Protein AF-A0A5D0IWC4-F1 (afdb_monomer_lite)

Sequence (80 aa):
LGTVIGMILSIFEIANSGGQIDIKLLADGLYTAMTTTVAGLIVGIVGYIAYNHLVVKTDKVVYQMEANSLEFLDHLNEPT

Organism: NCBI:txid1912246

InterPro domains:
  IPR002898 MotA/TolQ/ExbB proton channel [PF01618] (1-66)
  IPR050790 ExbB/TolQ Biopolymer Transport [PTHR30625] (1-78)

Foldseek 3Di:
DLLVVLQVVLVVVCVVVVNPRPVVSNVVSNVRNVVVVVVVVVVVVVVVVVVVVVVVVVVVVVVVVVVVVVVVVVVVVDDD

pLDDT: mean 86.78, std 9.04, range [55.91, 97.19]

Radius of gyration: 28.04 Å; chains: 1; bounding box: 55×15×79 Å

Structure (mmCIF, N/CA/C/O backbone):
data_AF-A0A5D0IWC4-F1
#
_entry.id   AF-A0A5D0IWC4-F1
#
loop_
_atom_site.group_PDB
_atom_site.id
_atom_site.type_symbol
_atom_site.label_atom_id
_atom_site.label_alt_id
_atom_site.label_comp_id
_atom_site.label_asym_id
_atom_site.label_entity_id
_atom_site.label_seq_id
_atom_site.pdbx_PDB_ins_code
_atom_site.Cartn_x
_atom_site.Cartn_y
_atom_site.Cartn_z
_atom_site.occupancy
_atom_site.B_iso_or_equiv
_atom_site.auth_seq_id
_atom_site.auth_comp_id
_atom_site.auth_asym_id
_atom_site.auth_atom_id
_atom_site.pdbx_PDB_model_num
ATOM 1 N N . LEU A 1 1 ? -3.587 3.620 9.762 1.00 74.44 1 LEU A N 1
ATOM 2 C CA . LEU A 1 1 ? -4.483 4.757 10.091 1.00 74.44 1 LEU A CA 1
ATOM 3 C C . LEU A 1 1 ? -5.814 4.261 10.647 1.00 74.44 1 LEU A C 1
ATOM 5 O O . LEU A 1 1 ? -6.129 4.610 11.775 1.00 74.44 1 LEU A O 1
ATOM 9 N N . GLY A 1 2 ? -6.538 3.393 9.927 1.00 78.75 2 GLY A N 1
ATOM 10 C CA . GLY A 1 2 ? -7.823 2.842 10.391 1.00 78.75 2 GLY A CA 1
ATOM 11 C C . GLY A 1 2 ? -7.780 2.125 11.749 1.00 78.75 2 GLY A C 1
ATOM 12 O O . GLY A 1 2 ? -8.672 2.322 12.563 1.00 78.75 2 GLY A O 1
ATOM 13 N N . THR A 1 3 ? -6.698 1.400 12.047 1.00 84.12 3 THR A N 1
ATOM 14 C CA . THR A 1 3 ? -6.448 0.755 13.351 1.00 84.12 3 THR A CA 1
ATOM 15 C C . THR A 1 3 ? -6.483 1.717 14.539 1.00 84.12 3 THR A C 1
ATOM 17 O O . THR A 1 3 ? -7.139 1.443 15.538 1.00 84.12 3 THR A O 1
ATOM 20 N N . VAL A 1 4 ? -5.793 2.854 14.436 1.00 86.94 4 VAL A N 1
ATOM 21 C CA . VAL A 1 4 ? -5.722 3.844 15.523 1.00 86.94 4 VAL A CA 1
ATOM 22 C C . VAL A 1 4 ? -7.056 4.578 15.664 1.00 86.94 4 VAL A C 1
ATOM 24 O O . VAL A 1 4 ? -7.523 4.795 16.775 1.00 86.94 4 VAL A O 1
ATOM 27 N N . ILE A 1 5 ? -7.703 4.895 14.541 1.00 85.69 5 ILE A N 1
ATOM 28 C CA . ILE A 1 5 ? -8.994 5.594 14.522 1.00 85.69 5 ILE A CA 1
ATOM 29 C C . ILE A 1 5 ? -10.099 4.729 15.143 1.00 85.69 5 ILE A C 1
ATOM 31 O O . ILE A 1 5 ? -10.836 5.217 15.993 1.00 85.69 5 ILE A O 1
ATOM 35 N N . GLY A 1 6 ? -10.181 3.445 14.776 1.00 83.44 6 GLY A N 1
ATOM 36 C CA . GLY A 1 6 ? -11.181 2.523 15.324 1.00 83.44 6 GLY A CA 1
ATOM 37 C C . GLY A 1 6 ? -11.061 2.360 16.839 1.00 83.44 6 GLY A C 1
ATOM 38 O O . GLY A 1 6 ? -12.061 2.439 17.544 1.00 83.44 6 GLY A O 1
ATOM 39 N N . MET A 1 7 ? -9.835 2.231 17.359 1.00 84.75 7 MET A N 1
ATOM 40 C CA . MET A 1 7 ? -9.622 2.136 18.808 1.00 84.75 7 MET A CA 1
ATOM 41 C C . MET A 1 7 ? -9.941 3.440 19.547 1.00 84.75 7 MET A C 1
ATOM 43 O O . MET A 1 7 ? -10.513 3.389 20.633 1.00 84.75 7 MET A O 1
ATOM 47 N N . ILE A 1 8 ? -9.605 4.604 18.979 1.00 86.06 8 ILE A N 1
ATOM 48 C CA . ILE A 1 8 ? -9.930 5.900 19.596 1.00 86.06 8 ILE A CA 1
ATOM 49 C C . ILE A 1 8 ? -11.446 6.082 19.705 1.00 86.06 8 ILE A C 1
ATOM 51 O O . ILE A 1 8 ? -11.924 6.502 20.756 1.00 86.06 8 ILE A O 1
ATOM 55 N N . LEU A 1 9 ? -12.197 5.740 18.654 1.00 83.31 9 LEU A N 1
ATOM 56 C CA . LEU A 1 9 ? -13.657 5.845 18.655 1.00 83.31 9 LEU A CA 1
ATOM 57 C C . LEU A 1 9 ? -14.290 4.922 19.704 1.00 83.31 9 LEU A C 1
ATOM 59 O O . LEU A 1 9 ? -15.088 5.392 20.511 1.00 83.31 9 LEU A O 1
ATOM 63 N N . SER A 1 10 ? -13.859 3.659 19.780 1.00 81.88 10 SER A N 1
ATOM 64 C CA . SER A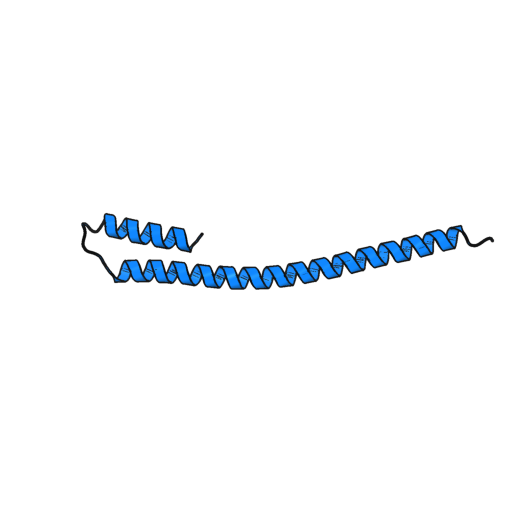 1 10 ? -14.371 2.727 20.792 1.00 81.88 10 SER A CA 1
ATOM 65 C C . SER A 1 10 ? -14.065 3.171 22.221 1.00 81.88 10 SER A C 1
ATOM 67 O O . SER A 1 10 ? -14.922 3.069 23.093 1.00 81.88 10 SER A O 1
ATOM 69 N N . ILE A 1 11 ? -12.860 3.685 22.486 1.00 81.38 11 ILE A N 1
ATOM 70 C CA . ILE A 1 11 ? -12.496 4.186 23.821 1.00 81.38 11 ILE A CA 1
ATOM 71 C C . ILE A 1 11 ? -13.298 5.448 24.166 1.00 81.38 11 ILE A C 1
ATOM 73 O O . ILE A 1 11 ? -13.721 5.608 25.310 1.00 81.38 11 ILE A O 1
ATOM 77 N N . PHE A 1 12 ? -13.534 6.329 23.192 1.00 83.50 12 PHE A N 1
ATOM 78 C CA . PHE A 1 12 ? -14.324 7.544 23.381 1.00 83.50 12 PHE A CA 1
ATOM 79 C C . PHE A 1 12 ? -15.782 7.239 23.740 1.00 83.50 12 PHE A C 1
ATOM 81 O O . PHE A 1 12 ? -16.333 7.852 24.655 1.00 83.50 12 PHE A O 1
ATOM 88 N N . GLU A 1 13 ? -16.405 6.269 23.073 1.00 80.12 13 GLU A N 1
ATOM 89 C CA . GLU A 1 13 ? -17.774 5.874 23.407 1.00 80.12 13 GLU A CA 1
ATOM 90 C C . GLU A 1 13 ? -17.868 5.174 24.768 1.00 80.12 13 GLU A C 1
ATOM 92 O O . GLU A 1 13 ? -18.792 5.462 25.525 1.00 80.12 13 GLU A O 1
ATOM 97 N N . ILE A 1 14 ? -16.888 4.339 25.131 1.00 81.12 14 ILE A N 1
ATOM 98 C CA . ILE A 1 14 ? -16.817 3.718 26.467 1.00 81.12 14 ILE A CA 1
ATOM 99 C C . ILE A 1 14 ? -16.642 4.774 27.568 1.00 81.12 14 ILE A C 1
ATOM 101 O O . ILE A 1 14 ? -17.208 4.651 28.654 1.00 81.12 14 ILE A O 1
ATOM 105 N N . ALA A 1 15 ? -15.870 5.831 27.305 1.00 81.25 15 ALA A N 1
ATOM 106 C CA . ALA A 1 15 ? -15.717 6.940 28.242 1.00 81.25 15 ALA A CA 1
ATOM 107 C C . ALA A 1 15 ? -17.027 7.734 28.418 1.00 81.25 15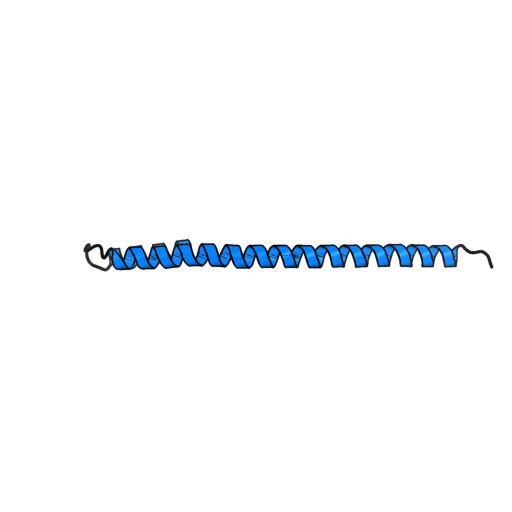 ALA A C 1
ATOM 109 O O . ALA A 1 15 ? -17.327 8.186 29.523 1.00 81.25 15 ALA A O 1
ATOM 110 N N . ASN A 1 16 ? -17.827 7.868 27.355 1.00 81.38 16 ASN A N 1
ATOM 111 C CA . ASN A 1 16 ? -19.117 8.564 27.386 1.00 81.38 16 ASN A CA 1
ATOM 112 C C . ASN A 1 16 ? -20.283 7.708 27.906 1.00 81.38 16 ASN A C 1
ATOM 114 O O . ASN A 1 16 ? -21.283 8.270 28.350 1.00 81.38 16 ASN A O 1
ATOM 118 N N . SER A 1 17 ? -20.178 6.374 27.902 1.00 75.88 17 SER A N 1
ATOM 119 C CA . SER A 1 17 ? -21.236 5.465 28.376 1.00 75.88 17 SER A CA 1
ATOM 120 C C . SER A 1 17 ? -21.331 5.347 29.907 1.00 75.88 17 SER A C 1
ATOM 122 O O . SER A 1 17 ? -22.040 4.487 30.429 1.00 75.88 17 SER A O 1
ATOM 124 N N . GLY A 1 18 ? -20.637 6.208 30.660 1.00 68.88 18 GLY A N 1
ATOM 125 C CA . GLY A 1 18 ? -20.757 6.273 32.121 1.00 68.88 18 GLY A CA 1
ATOM 126 C C . GLY A 1 18 ? -20.166 5.067 32.860 1.00 68.88 18 GLY A C 1
ATOM 127 O O . GLY A 1 18 ? -20.535 4.813 34.004 1.00 68.88 18 GLY A O 1
ATOM 128 N N . GLY A 1 19 ? -19.254 4.321 32.226 1.00 64.56 19 GLY A N 1
ATOM 129 C CA . GLY A 1 19 ? -18.544 3.196 32.846 1.00 64.56 19 GLY A CA 1
ATOM 130 C C . GLY A 1 19 ? -19.193 1.825 32.644 1.00 64.56 19 GLY A C 1
ATOM 131 O O . GLY A 1 19 ? -18.639 0.825 33.102 1.00 64.56 19 GLY A O 1
ATOM 132 N N . GLN A 1 20 ? -20.322 1.738 31.929 1.00 68.88 20 GLN A N 1
ATOM 133 C CA . GLN A 1 20 ? -20.830 0.453 31.458 1.00 68.88 20 GLN A CA 1
ATOM 134 C C . GLN A 1 20 ? -20.085 0.080 30.171 1.00 68.88 20 GLN A C 1
ATOM 136 O O . GLN A 1 20 ? -20.284 0.681 29.114 1.00 68.88 20 GLN A O 1
ATOM 141 N N . ILE A 1 21 ? -19.161 -0.876 30.289 1.00 69.19 21 ILE A N 1
ATOM 142 C CA . ILE A 1 21 ? -18.377 -1.382 29.161 1.00 69.19 21 ILE A CA 1
ATOM 143 C C . ILE A 1 21 ? -19.314 -2.196 28.269 1.00 69.19 21 ILE A C 1
ATOM 145 O O . ILE A 1 21 ? -19.669 -3.327 28.604 1.00 69.19 21 ILE A O 1
ATOM 149 N N . ASP A 1 22 ? -19.695 -1.628 27.128 1.00 77.38 22 ASP A N 1
ATOM 150 C CA . ASP A 1 22 ? -20.363 -2.387 26.080 1.00 77.38 22 ASP A CA 1
ATOM 151 C C . ASP A 1 22 ? -19.307 -3.138 25.257 1.00 77.38 22 ASP A C 1
ATOM 153 O O . ASP A 1 22 ? -18.613 -2.581 24.402 1.00 77.38 22 ASP A O 1
ATOM 157 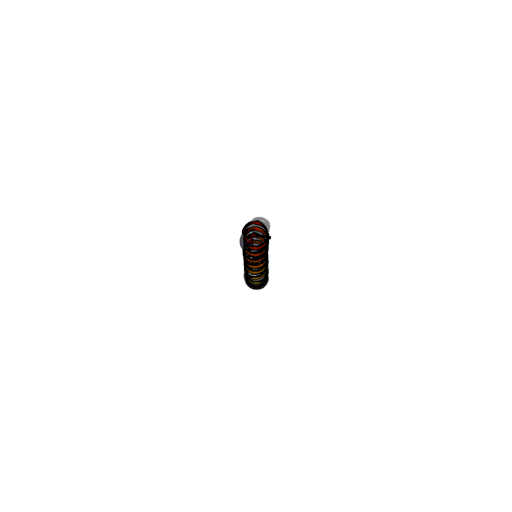N N . ILE A 1 23 ? -19.162 -4.431 25.552 1.00 78.94 23 ILE A N 1
ATOM 158 C CA . ILE A 1 23 ? -18.219 -5.336 24.881 1.00 78.94 23 ILE A CA 1
ATOM 159 C C . ILE A 1 23 ? -18.463 -5.363 23.366 1.00 78.94 23 ILE A C 1
ATOM 161 O O . ILE A 1 23 ? -17.519 -5.552 22.596 1.00 78.94 23 ILE A O 1
ATOM 165 N N . LYS A 1 24 ? -19.705 -5.145 22.922 1.00 83.75 24 LYS A N 1
ATOM 166 C CA . LYS A 1 24 ? -20.055 -5.147 21.502 1.00 83.75 24 LYS A CA 1
ATOM 167 C C . LYS A 1 24 ? -19.388 -3.991 20.758 1.00 83.75 24 LYS A C 1
ATOM 169 O O . LYS A 1 24 ? -18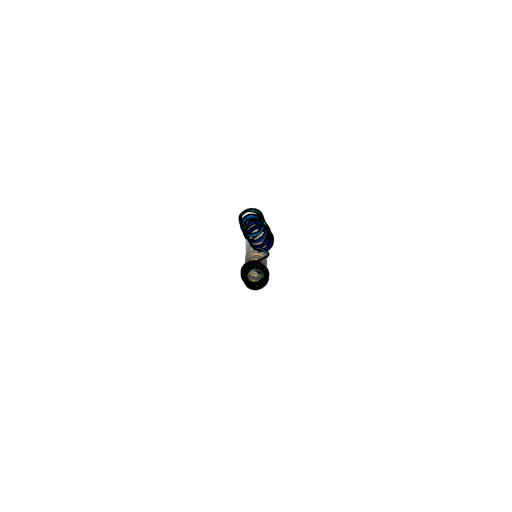.834 -4.189 19.683 1.00 83.75 24 LYS A O 1
ATOM 174 N N . LEU A 1 25 ? -19.356 -2.817 21.378 1.00 81.44 25 LEU A N 1
ATOM 175 C CA . LEU A 1 25 ? -18.771 -1.607 20.808 1.00 81.44 25 LEU A CA 1
ATOM 176 C C . LEU A 1 25 ? -17.245 -1.693 20.673 1.00 81.44 25 LEU A C 1
ATOM 178 O O . LEU A 1 25 ? -16.654 -1.254 19.684 1.00 81.44 25 LEU A O 1
ATOM 182 N N . LEU A 1 26 ? -16.601 -2.322 21.659 1.00 82.25 26 LEU A N 1
ATOM 183 C CA . LEU A 1 26 ? -15.171 -2.610 21.614 1.00 82.25 26 LEU A CA 1
ATOM 184 C C . LEU A 1 26 ? -14.841 -3.616 20.495 1.00 82.25 26 LEU A C 1
ATOM 186 O O . LEU A 1 26 ? -13.852 -3.452 19.779 1.00 82.25 26 LEU A O 1
ATOM 190 N N . ALA A 1 27 ? -15.677 -4.647 20.333 1.00 85.06 27 ALA A N 1
ATOM 191 C CA . ALA A 1 27 ? -15.511 -5.661 19.297 1.00 85.06 27 ALA A CA 1
ATOM 192 C C . ALA A 1 27 ? -15.657 -5.077 17.882 1.00 85.06 27 ALA A C 1
ATOM 194 O O . ALA A 1 27 ? -14.857 -5.413 17.008 1.00 85.06 27 ALA A O 1
ATOM 195 N N . ASP A 1 28 ? -16.601 -4.159 17.667 1.00 85.75 28 ASP A N 1
ATOM 196 C CA . ASP A 1 28 ? -16.801 -3.498 16.370 1.00 85.75 28 ASP A CA 1
ATOM 197 C C . ASP A 1 28 ? -15.619 -2.587 15.990 1.00 85.75 28 ASP A C 1
ATOM 199 O O . ASP A 1 28 ? -15.160 -2.586 14.839 1.00 85.75 28 ASP A O 1
ATOM 203 N N . GLY A 1 29 ? -15.048 -1.861 16.957 1.00 84.19 29 GLY A N 1
ATOM 204 C CA . GLY A 1 29 ? -13.832 -1.074 16.729 1.00 84.19 29 GLY A CA 1
ATOM 205 C C . GLY A 1 29 ? -12.615 -1.934 16.410 1.00 84.19 29 GLY A C 1
ATOM 206 O O . GLY A 1 29 ? -11.844 -1.607 15.502 1.00 84.19 29 GLY A O 1
ATOM 207 N N . LEU A 1 30 ? -12.467 -3.071 17.098 1.00 85.62 30 LEU A N 1
ATOM 208 C CA . LEU A 1 30 ? -11.410 -4.043 16.818 1.00 85.62 30 LEU A CA 1
ATOM 209 C C . LEU A 1 30 ? -11.585 -4.677 15.432 1.00 85.62 30 LEU A C 1
ATOM 211 O O . LEU A 1 30 ? -10.619 -4.800 14.678 1.00 85.62 30 LEU A O 1
ATOM 215 N N . TYR A 1 31 ? -12.815 -5.034 15.065 1.00 88.00 31 TYR A N 1
ATOM 216 C CA . TYR A 1 31 ? -13.135 -5.584 13.751 1.00 88.00 31 TYR A CA 1
ATOM 217 C C . TYR A 1 31 ? -12.783 -4.601 12.630 1.00 88.00 31 TYR A C 1
ATOM 219 O O . TYR A 1 31 ? -12.116 -4.959 11.652 1.00 88.00 31 TYR A O 1
ATOM 227 N N . THR A 1 32 ? -13.167 -3.335 12.802 1.00 87.88 32 THR A N 1
ATOM 228 C CA . THR A 1 32 ? -12.828 -2.258 11.867 1.00 87.88 32 THR A CA 1
ATOM 229 C C . THR A 1 32 ? -11.314 -2.102 11.755 1.00 87.88 32 THR A C 1
ATOM 231 O O . THR A 1 32 ? -10.762 -2.081 10.651 1.00 87.88 32 THR A O 1
ATOM 234 N N . ALA A 1 33 ? -10.619 -2.073 12.894 1.00 87.69 33 ALA A N 1
ATOM 235 C CA . ALA A 1 33 ? -9.169 -1.983 12.951 1.00 87.69 33 ALA A CA 1
ATOM 236 C C . ALA A 1 33 ? -8.508 -3.115 12.147 1.00 87.69 33 ALA A C 1
ATOM 238 O O . ALA A 1 33 ? -7.739 -2.835 11.228 1.00 87.69 33 ALA A O 1
ATOM 239 N N . MET A 1 34 ? -8.871 -4.372 12.406 1.00 91.62 34 MET A N 1
ATOM 240 C CA . MET A 1 34 ? -8.311 -5.538 11.714 1.00 91.62 34 MET A CA 1
ATOM 241 C C . MET A 1 34 ? -8.592 -5.536 10.207 1.00 91.62 34 MET A C 1
ATOM 243 O O . MET A 1 34 ? -7.691 -5.816 9.413 1.00 91.62 34 MET A O 1
ATOM 247 N N . THR A 1 35 ? -9.809 -5.169 9.803 1.00 90.62 35 THR A N 1
ATOM 248 C CA . THR A 1 35 ? -10.207 -5.131 8.388 1.00 90.62 35 THR A CA 1
ATOM 249 C C . THR A 1 35 ? -9.382 -4.109 7.606 1.00 90.62 35 THR A C 1
ATOM 251 O O . THR A 1 35 ? -8.916 -4.394 6.501 1.00 90.62 35 THR A O 1
ATOM 254 N N . THR A 1 36 ? -9.113 -2.937 8.192 1.00 90.56 36 THR A N 1
ATOM 255 C CA . THR A 1 36 ? -8.278 -1.913 7.538 1.00 90.56 36 THR A CA 1
ATOM 256 C C . THR A 1 36 ? -6.818 -2.341 7.376 1.00 90.56 36 THR A C 1
ATOM 258 O O . THR A 1 36 ? -6.171 -1.938 6.409 1.00 90.56 36 THR A O 1
ATOM 261 N N . THR A 1 37 ? -6.301 -3.196 8.263 1.00 92.25 37 THR A N 1
ATOM 262 C CA . THR A 1 37 ? -4.957 -3.781 8.136 1.00 92.25 37 THR A CA 1
ATOM 263 C C . THR A 1 37 ? -4.877 -4.721 6.938 1.00 92.25 37 THR A C 1
ATOM 265 O O . THR A 1 37 ? -3.950 -4.624 6.137 1.00 92.25 37 THR A O 1
ATOM 268 N N . VAL A 1 38 ? -5.880 -5.590 6.777 1.00 93.69 38 VAL A N 1
ATOM 269 C CA . VAL A 1 38 ? -5.965 -6.515 5.637 1.00 93.69 38 VAL A CA 1
ATOM 270 C C . VAL A 1 38 ? -6.114 -5.742 4.328 1.00 93.69 38 VAL A C 1
ATOM 272 O O . VAL A 1 38 ? -5.391 -6.013 3.371 1.00 93.69 38 VAL A O 1
ATOM 275 N N . ALA A 1 39 ? -6.980 -4.726 4.297 1.00 93.19 39 ALA A N 1
ATOM 276 C CA . ALA A 1 39 ? -7.138 -3.863 3.130 1.00 93.19 39 ALA A CA 1
ATOM 277 C C . ALA A 1 39 ? -5.817 -3.170 2.744 1.00 93.19 39 ALA A C 1
ATOM 279 O O . ALA A 1 39 ? -5.452 -3.146 1.569 1.00 93.19 39 ALA A O 1
ATOM 280 N N . GLY A 1 40 ? -5.064 -2.668 3.730 1.00 93.00 40 GLY A N 1
ATOM 281 C CA . GLY A 1 40 ? -3.750 -2.064 3.505 1.00 93.00 40 GLY A CA 1
ATOM 282 C C . GLY A 1 40 ? -2.734 -3.037 2.903 1.00 93.00 40 GLY A C 1
ATOM 283 O O . GLY A 1 40 ? -1.999 -2.661 1.993 1.00 93.00 40 GLY A O 1
ATOM 284 N N . LEU A 1 41 ? -2.726 -4.296 3.351 1.00 95.19 41 LEU A N 1
ATOM 285 C CA . LEU A 1 41 ? -1.857 -5.332 2.787 1.00 95.19 41 LEU A CA 1
ATOM 286 C C . LEU A 1 41 ? -2.215 -5.654 1.334 1.00 95.19 41 LEU A C 1
ATOM 288 O O . LEU A 1 41 ? -1.321 -5.744 0.497 1.00 95.19 41 LEU A O 1
ATOM 292 N N . ILE A 1 42 ? -3.506 -5.770 1.014 1.00 95.81 42 ILE A N 1
ATOM 293 C CA . ILE A 1 42 ? -3.962 -6.029 -0.359 1.00 95.81 42 ILE A CA 1
ATOM 294 C C . ILE A 1 42 ? -3.505 -4.902 -1.291 1.00 95.81 42 ILE A C 1
ATOM 296 O O . ILE A 1 42 ? -2.873 -5.161 -2.315 1.00 95.81 42 ILE A O 1
ATOM 300 N N . VAL A 1 43 ? -3.773 -3.647 -0.916 1.00 96.31 43 VAL A N 1
ATOM 301 C CA . VAL A 1 43 ? -3.368 -2.479 -1.712 1.00 96.31 43 VAL A CA 1
ATOM 302 C C . VAL A 1 43 ? -1.843 -2.394 -1.826 1.00 96.31 43 VAL A C 1
ATOM 304 O O . VAL A 1 43 ? -1.329 -2.115 -2.907 1.00 96.31 43 VAL A O 1
ATOM 307 N N . GLY A 1 44 ? -1.112 -2.691 -0.747 1.00 96.25 44 GLY A N 1
ATOM 308 C CA . GLY A 1 44 ? 0.350 -2.708 -0.740 1.00 96.25 44 GLY A CA 1
ATOM 309 C C . GLY A 1 44 ? 0.947 -3.734 -1.706 1.00 96.25 44 GLY A C 1
ATOM 310 O O . GLY A 1 44 ? 1.854 -3.399 -2.465 1.00 96.25 44 GLY A O 1
ATOM 311 N N . ILE A 1 45 ? 0.411 -4.959 -1.735 1.00 96.38 45 ILE A N 1
ATOM 312 C CA . ILE A 1 45 ? 0.870 -6.020 -2.648 1.00 96.38 45 ILE A CA 1
ATOM 313 C C . ILE A 1 45 ? 0.614 -5.625 -4.105 1.00 96.38 45 ILE A C 1
ATOM 315 O O . ILE A 1 45 ? 1.515 -5.720 -4.938 1.00 96.38 45 ILE A O 1
ATOM 319 N N . VAL A 1 46 ? -0.590 -5.140 -4.418 1.00 95.75 46 VAL A N 1
ATOM 320 C CA . VAL A 1 46 ? -0.932 -4.694 -5.778 1.00 95.75 46 VAL A CA 1
ATOM 321 C C . VAL A 1 46 ? -0.037 -3.530 -6.211 1.00 95.75 46 VAL A C 1
ATOM 323 O O . VAL A 1 46 ? 0.485 -3.536 -7.326 1.00 95.75 46 VAL A O 1
ATOM 326 N N . GLY A 1 47 ? 0.201 -2.563 -5.321 1.00 96.69 47 GLY A N 1
ATOM 327 C CA . GLY A 1 47 ? 1.105 -1.441 -5.572 1.00 96.69 47 GLY A CA 1
ATOM 328 C C . GLY A 1 47 ? 2.548 -1.883 -5.823 1.00 96.69 47 GLY A C 1
ATOM 329 O O . GLY A 1 47 ? 3.193 -1.372 -6.736 1.00 96.69 47 GLY A O 1
ATOM 330 N N . TYR A 1 48 ? 3.041 -2.873 -5.076 1.00 96.94 48 TYR A N 1
ATOM 331 C CA . TYR A 1 48 ? 4.378 -3.433 -5.274 1.00 96.94 48 TYR A CA 1
ATOM 332 C C . TYR A 1 48 ? 4.529 -4.115 -6.641 1.00 96.94 48 TYR A C 1
ATOM 334 O O . TYR A 1 48 ? 5.522 -3.897 -7.337 1.00 96.94 48 TYR A O 1
ATOM 342 N N . ILE A 1 49 ? 3.527 -4.894 -7.060 1.00 96.25 49 ILE A N 1
ATOM 343 C CA . ILE A 1 49 ? 3.514 -5.530 -8.385 1.00 96.25 49 ILE A CA 1
ATOM 344 C C . ILE A 1 49 ? 3.516 -4.465 -9.487 1.00 96.25 49 ILE A C 1
ATOM 346 O O . ILE A 1 49 ? 4.303 -4.553 -10.430 1.00 96.25 49 ILE A O 1
ATOM 350 N N . ALA A 1 50 ? 2.672 -3.437 -9.356 1.00 95.50 50 ALA A N 1
ATOM 351 C CA . ALA A 1 50 ? 2.624 -2.335 -10.310 1.00 95.50 50 ALA A CA 1
ATOM 352 C C . ALA A 1 50 ? 3.971 -1.603 -10.392 1.00 95.50 50 ALA A C 1
ATOM 354 O O . ALA A 1 50 ? 4.474 -1.380 -11.490 1.00 95.50 50 ALA A O 1
ATOM 355 N N . TYR A 1 51 ? 4.590 -1.294 -9.250 1.00 97.19 51 TYR A N 1
ATOM 356 C CA . TYR A 1 51 ? 5.915 -0.679 -9.200 1.00 97.19 51 TYR A CA 1
ATOM 357 C C . TYR A 1 51 ? 6.952 -1.509 -9.961 1.00 97.19 51 TYR A C 1
ATOM 359 O O . TYR A 1 51 ? 7.626 -0.980 -10.840 1.00 97.19 51 TYR A O 1
ATOM 367 N N . ASN A 1 52 ? 7.027 -2.816 -9.695 1.00 96.25 52 ASN A N 1
ATOM 368 C CA . ASN A 1 52 ? 7.962 -3.702 -10.386 1.00 96.25 52 ASN A CA 1
ATOM 369 C C . ASN A 1 52 ? 7.733 -3.690 -11.910 1.00 96.25 52 ASN A C 1
ATOM 371 O O . ASN A 1 52 ? 8.673 -3.524 -12.684 1.00 96.25 52 ASN A O 1
ATOM 375 N N . HIS A 1 53 ? 6.473 -3.735 -12.350 1.00 95.69 53 HIS A N 1
ATOM 376 C CA . HIS A 1 53 ? 6.142 -3.639 -13.771 1.00 95.69 53 HIS A CA 1
ATOM 377 C C . HIS A 1 53 ? 6.594 -2.308 -14.404 1.00 95.69 53 HIS A C 1
ATOM 379 O O . HIS A 1 53 ? 7.101 -2.303 -15.527 1.00 95.69 53 HIS A O 1
ATOM 385 N N . LEU A 1 54 ? 6.439 -1.175 -13.708 1.00 94.81 54 LEU A N 1
ATOM 386 C CA . LEU A 1 54 ? 6.940 0.118 -14.192 1.00 94.81 54 LEU A CA 1
ATOM 387 C C . LEU A 1 54 ? 8.473 0.160 -14.261 1.00 94.81 54 LEU A C 1
ATOM 389 O O . LEU A 1 54 ? 9.016 0.704 -15.224 1.00 94.81 54 LEU A O 1
ATOM 393 N N . VAL A 1 55 ? 9.162 -0.426 -13.281 1.00 96.56 55 VAL A N 1
ATOM 394 C CA . VAL A 1 55 ? 10.632 -0.490 -13.242 1.00 96.56 55 VAL A CA 1
ATOM 395 C C . VAL A 1 55 ? 11.162 -1.265 -14.447 1.00 96.56 55 VAL A C 1
ATOM 397 O O . VAL A 1 55 ? 11.928 -0.710 -15.227 1.00 96.56 55 VAL A O 1
ATOM 400 N N . VAL A 1 56 ? 10.644 -2.472 -14.702 1.00 95.75 56 VAL A N 1
ATOM 401 C CA . VAL A 1 56 ? 11.036 -3.283 -15.873 1.00 95.75 56 VAL A CA 1
ATOM 402 C C . VAL A 1 56 ? 10.817 -2.528 -17.187 1.00 95.75 56 VAL A C 1
ATOM 404 O O . VAL A 1 56 ? 11.618 -2.607 -18.120 1.00 95.75 56 VAL A O 1
ATOM 407 N N . LYS A 1 57 ? 9.719 -1.773 -17.281 1.00 94.06 57 LYS A N 1
ATOM 408 C CA . LYS A 1 57 ? 9.421 -0.970 -18.468 1.00 94.06 57 LYS A CA 1
ATOM 409 C C . LYS A 1 57 ? 10.423 0.173 -18.643 1.00 94.06 57 LYS A C 1
ATOM 411 O O . LYS A 1 57 ? 10.808 0.461 -19.772 1.00 94.06 57 LYS A O 1
ATOM 416 N N . THR A 1 58 ? 10.838 0.792 -17.542 1.00 95.06 58 THR A N 1
ATOM 417 C CA . THR A 1 58 ? 11.850 1.855 -17.527 1.00 95.06 58 THR A CA 1
ATOM 418 C C . THR A 1 58 ? 13.197 1.319 -17.994 1.00 95.06 58 THR A C 1
ATOM 420 O O . THR A 1 58 ? 13.779 1.887 -18.912 1.00 95.06 58 THR A O 1
ATOM 423 N N . ASP A 1 59 ? 13.631 0.175 -17.468 1.00 94.88 59 ASP A N 1
ATOM 424 C CA . ASP A 1 59 ? 14.894 -0.458 -17.866 1.00 94.88 59 ASP A CA 1
ATOM 425 C C . ASP A 1 59 ? 14.912 -0.787 -19.363 1.00 94.88 59 ASP A C 1
ATOM 427 O O . ASP A 1 59 ? 15.897 -0.539 -20.058 1.00 94.88 59 ASP A O 1
ATOM 431 N N . LYS A 1 60 ? 13.787 -1.270 -19.905 1.00 93.50 60 LYS A N 1
ATOM 432 C CA . LYS A 1 60 ? 13.661 -1.538 -21.343 1.00 93.50 60 LYS A CA 1
ATOM 433 C C . LYS A 1 60 ? 13.794 -0.271 -22.195 1.00 93.50 60 LYS A C 1
ATOM 435 O O . LYS A 1 60 ? 14.374 -0.328 -23.277 1.00 93.50 60 LYS A O 1
ATOM 440 N N . VAL A 1 61 ? 13.244 0.852 -21.732 1.00 93.62 61 VAL A N 1
ATOM 441 C CA . VAL A 1 61 ? 13.385 2.145 -22.419 1.00 93.62 61 VAL A CA 1
ATOM 442 C C . VAL A 1 61 ? 14.838 2.606 -22.382 1.00 93.62 61 VAL A C 1
ATOM 444 O O . VAL A 1 61 ? 15.358 3.006 -23.417 1.00 93.62 61 VAL A O 1
ATOM 447 N N . VAL A 1 62 ? 15.511 2.484 -21.235 1.00 94.38 62 VAL A N 1
ATOM 448 C CA . VAL A 1 62 ? 16.940 2.813 -21.106 1.00 94.38 62 VAL A CA 1
ATOM 449 C C . VAL A 1 62 ? 17.776 1.969 -22.066 1.00 94.38 62 VAL A C 1
ATOM 451 O O . VAL A 1 62 ? 18.581 2.522 -22.808 1.00 94.38 62 VAL A O 1
ATOM 454 N N . TYR A 1 63 ? 17.515 0.663 -22.139 1.00 94.56 63 TYR A N 1
ATOM 455 C CA . TYR A 1 63 ? 18.212 -0.228 -23.065 1.00 94.56 63 TYR A CA 1
ATOM 456 C C . TYR A 1 63 ? 18.006 0.167 -24.537 1.00 94.56 63 TYR A C 1
ATOM 458 O O . TYR A 1 63 ? 18.952 0.169 -25.320 1.00 94.56 63 TYR A O 1
ATOM 466 N N . GLN A 1 64 ? 16.786 0.556 -24.927 1.00 92.88 64 GLN A N 1
ATOM 467 C CA . GLN A 1 64 ? 16.534 1.079 -26.277 1.00 92.88 64 GLN A CA 1
ATOM 468 C C . GLN A 1 64 ? 17.260 2.400 -26.537 1.00 92.88 64 GLN A C 1
ATOM 470 O O . GLN A 1 64 ? 17.776 2.602 -27.632 1.00 92.88 64 GLN A O 1
ATOM 475 N N . MET A 1 65 ? 17.311 3.300 -25.554 1.00 92.44 65 MET A N 1
ATOM 476 C CA . MET A 1 65 ? 18.036 4.564 -25.694 1.00 92.44 65 MET A CA 1
ATOM 477 C C . MET A 1 65 ? 19.540 4.337 -25.850 1.00 92.44 65 MET A C 1
ATOM 479 O O . MET A 1 65 ? 20.166 5.013 -26.664 1.00 92.44 65 MET A O 1
ATOM 483 N N . GLU A 1 66 ? 20.109 3.382 -25.117 1.00 92.69 66 GLU A N 1
ATOM 484 C CA . GLU A 1 66 ? 21.513 2.998 -25.250 1.00 92.69 66 GLU A CA 1
ATOM 485 C C . GLU A 1 66 ? 21.796 2.412 -26.638 1.00 92.69 66 GLU A C 1
ATOM 487 O O . GLU A 1 66 ? 22.682 2.905 -27.333 1.00 92.69 66 GLU A O 1
ATOM 492 N N . ALA A 1 67 ? 20.989 1.443 -27.088 1.00 92.25 67 ALA A N 1
ATOM 493 C CA . ALA A 1 67 ? 21.135 0.826 -28.406 1.00 92.25 67 ALA A CA 1
ATOM 494 C C . ALA A 1 67 ? 21.043 1.851 -29.549 1.00 92.25 67 ALA A C 1
ATOM 496 O O . ALA A 1 67 ? 21.906 1.875 -30.421 1.00 92.25 67 ALA A O 1
ATOM 497 N N . ASN A 1 68 ? 20.055 2.750 -29.503 1.00 91.00 68 ASN A N 1
ATOM 498 C CA . ASN A 1 68 ? 19.895 3.797 -30.515 1.00 91.00 68 ASN A CA 1
ATOM 499 C C . ASN A 1 68 ? 21.055 4.804 -30.493 1.00 91.00 68 ASN A C 1
ATOM 501 O O . ASN A 1 68 ? 21.439 5.328 -31.535 1.00 91.00 68 ASN A O 1
ATOM 505 N N . SER A 1 69 ? 21.602 5.107 -29.310 1.00 91.00 69 SER A N 1
ATOM 506 C CA . SER A 1 69 ? 22.754 6.009 -29.191 1.00 91.00 69 SER A CA 1
ATOM 507 C C . SER A 1 69 ? 24.011 5.371 -29.775 1.00 91.00 69 SER A C 1
ATOM 509 O O . SER A 1 69 ? 24.769 6.051 -30.455 1.00 91.00 69 SER A O 1
ATOM 511 N N . LEU A 1 70 ? 24.214 4.071 -29.544 1.00 89.81 70 LEU A N 1
ATOM 512 C CA . LEU A 1 70 ? 25.315 3.312 -30.135 1.00 89.81 70 LEU A CA 1
ATOM 513 C C . LEU A 1 70 ? 25.183 3.235 -31.658 1.00 89.81 70 LEU A C 1
ATOM 515 O O . LEU A 1 70 ? 26.134 3.564 -32.353 1.00 89.81 70 LEU A O 1
ATOM 519 N N . GLU A 1 71 ? 23.997 2.908 -32.174 1.00 89.00 71 GLU A N 1
ATOM 520 C CA . GLU A 1 71 ? 23.731 2.876 -33.618 1.00 89.00 71 GLU A CA 1
ATOM 521 C C . GLU A 1 71 ? 23.955 4.251 -34.271 1.00 89.00 71 GLU A C 1
ATOM 523 O O . GLU A 1 71 ? 24.555 4.355 -35.339 1.00 89.00 71 GLU A O 1
ATOM 528 N N . PHE A 1 72 ? 23.542 5.333 -33.601 1.00 89.62 72 PHE A N 1
ATOM 529 C CA . PHE A 1 72 ? 23.811 6.694 -34.060 1.00 89.62 72 PHE A CA 1
ATOM 530 C C . PHE A 1 72 ? 25.312 7.011 -34.105 1.00 89.62 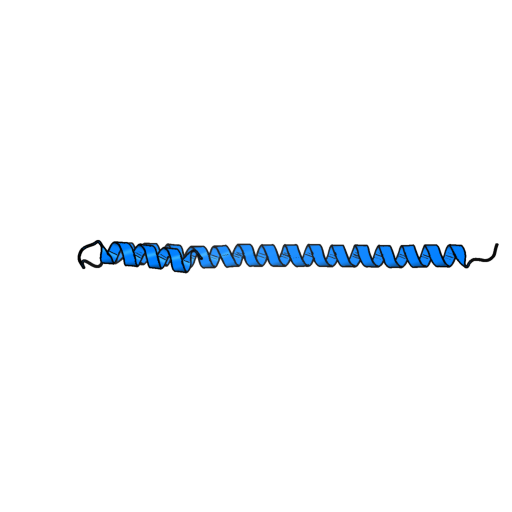72 PHE A C 1
ATOM 532 O O . PHE A 1 72 ? 25.778 7.635 -35.058 1.00 89.62 72 PHE A O 1
ATOM 539 N N . LEU A 1 73 ? 26.075 6.590 -33.092 1.00 88.94 73 LEU A N 1
ATOM 540 C CA . LEU A 1 73 ? 27.526 6.777 -33.070 1.00 88.94 73 LEU A CA 1
ATOM 541 C C . LEU A 1 73 ? 28.226 5.945 -34.148 1.00 88.94 73 LEU A C 1
ATOM 543 O O . LEU A 1 73 ? 29.119 6.476 -34.802 1.00 88.94 73 LEU A O 1
ATOM 547 N N . ASP A 1 74 ? 27.806 4.700 -34.375 1.00 87.31 74 ASP A N 1
ATOM 548 C CA . ASP A 1 74 ? 28.344 3.848 -35.441 1.00 87.31 74 ASP A CA 1
ATOM 549 C C . ASP A 1 74 ? 28.092 4.464 -36.822 1.00 87.31 74 ASP A C 1
ATOM 551 O O . ASP A 1 74 ? 29.012 4.539 -37.635 1.00 87.31 74 ASP A O 1
ATOM 555 N N . HIS A 1 75 ? 26.901 5.020 -37.063 1.00 83.00 75 HIS A N 1
ATOM 556 C CA . HIS A 1 75 ? 26.594 5.698 -38.324 1.00 83.00 75 HIS A CA 1
ATOM 557 C C . HIS A 1 75 ? 27.447 6.958 -38.565 1.00 83.00 75 HIS A C 1
ATOM 559 O O . HIS A 1 75 ? 27.724 7.311 -39.708 1.00 83.00 75 HIS A O 1
ATOM 565 N N . LEU A 1 76 ? 27.892 7.639 -37.502 1.00 83.31 76 LEU A N 1
ATOM 566 C CA . LEU A 1 76 ? 28.839 8.756 -37.610 1.00 83.31 76 LEU A CA 1
ATOM 567 C C . LEU A 1 76 ? 30.292 8.301 -37.813 1.00 83.31 76 LEU A C 1
ATOM 569 O O . LEU A 1 76 ? 31.116 9.100 -38.261 1.00 83.31 76 LEU A O 1
ATOM 573 N N . ASN A 1 77 ? 30.618 7.063 -37.437 1.00 78.25 77 ASN A N 1
ATOM 574 C CA . ASN A 1 77 ? 31.973 6.516 -37.463 1.00 78.25 77 ASN A CA 1
ATOM 575 C C . ASN A 1 77 ? 32.242 5.642 -38.699 1.00 78.25 77 ASN A C 1
ATOM 577 O O . ASN A 1 77 ? 33.404 5.348 -38.981 1.00 78.25 77 ASN A O 1
ATOM 581 N N . GLU A 1 78 ? 31.207 5.233 -39.442 1.00 70.88 78 GLU A N 1
ATOM 582 C CA . GLU A 1 78 ? 31.370 4.628 -40.764 1.00 70.88 78 GLU A CA 1
ATOM 583 C C . GLU A 1 78 ? 31.987 5.656 -41.733 1.00 70.88 78 GLU A C 1
ATOM 585 O O . GLU A 1 78 ? 31.374 6.691 -42.018 1.00 70.88 78 GLU A O 1
ATOM 590 N N . PRO A 1 79 ? 33.208 5.415 -42.251 1.00 58.41 79 PRO A N 1
ATOM 591 C CA . PRO A 1 79 ? 33.769 6.257 -43.292 1.00 58.41 79 PRO A CA 1
ATOM 592 C C . PRO A 1 79 ? 32.975 6.021 -44.582 1.00 58.41 79 PRO A C 1
ATOM 594 O O . PRO A 1 79 ? 32.776 4.876 -44.989 1.00 58.41 79 PRO A O 1
ATOM 597 N N . THR A 1 80 ? 32.530 7.110 -45.211 1.00 55.91 80 THR A N 1
ATOM 598 C CA . THR A 1 8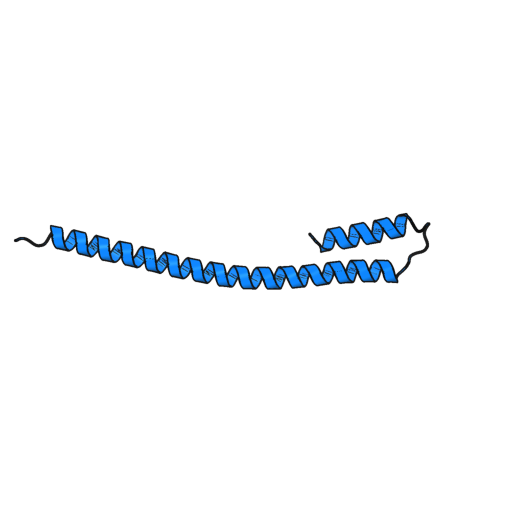0 ? 31.995 7.115 -46.585 1.00 55.91 80 THR A CA 1
ATOM 599 C C . THR A 1 80 ? 32.902 6.388 -47.565 1.00 55.91 80 THR A C 1
ATOM 601 O O . THR A 1 80 ? 34.133 6.613 -47.468 1.00 55.91 80 THR A O 1
#

Secondary structure (DSSP, 8-state):
-HHHHHHHHHHHHHHHTTT---HHHHHHHHHHHHHHHHHHHHHHHHHHHHHHHHHHHHHHHHHHHHHHHHHHHHHHHS--